Protein AF-A0A453AHD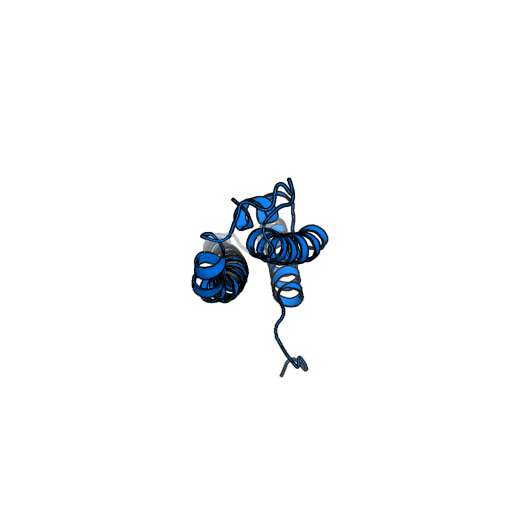9-F1 (afdb_monomer_lite)

InterPro domains:
  IPR012501 Vacuolar protein sorting-associated protein 54, C-terminal [PF07928] (2-74)
  IPR039745 Vacuolar protein sorting-associated protein 54 [PTHR12965] (1-131)

pLDDT: mean 87.02, std 9.51, range [46.69, 98.25]

Radius of gyration: 22.72 Å; chains: 1; bounding box: 46×27×74 Å

Structure (mmCIF, N/CA/C/O backbone):
data_AF-A0A453AHD9-F1
#
_entry.id   AF-A0A453AHD9-F1
#
loop_
_atom_site.group_PDB
_atom_site.id
_atom_site.type_symbol
_atom_site.label_atom_id
_atom_site.label_alt_id
_atom_site.label_comp_id
_atom_site.label_asym_id
_atom_site.label_entity_id
_atom_site.label_seq_id
_atom_site.pdbx_PDB_ins_code
_atom_site.Cartn_x
_atom_site.Cartn_y
_atom_site.Cartn_z
_atom_site.occupancy
_atom_site.B_iso_or_equiv
_atom_site.auth_seq_id
_atom_site.auth_comp_id
_atom_site.auth_asym_id
_atom_site.auth_atom_id
_atom_site.pdbx_PDB_model_num
ATOM 1 N N . VAL A 1 1 ? 13.477 -14.387 13.871 1.00 46.69 1 VAL A N 1
ATOM 2 C CA . VAL A 1 1 ? 13.953 -13.789 12.597 1.00 46.69 1 VAL A CA 1
ATOM 3 C C . VAL A 1 1 ? 13.217 -14.470 11.451 1.00 46.69 1 VAL A C 1
ATOM 5 O O . VAL A 1 1 ? 13.081 -15.683 11.491 1.00 46.69 1 VAL A O 1
ATOM 8 N N . SER A 1 2 ? 12.690 -13.716 10.487 1.00 63.75 2 SER A N 1
ATOM 9 C CA . SER A 1 2 ? 11.569 -14.068 9.588 1.00 63.75 2 SER A CA 1
ATOM 10 C C . SER A 1 2 ? 11.790 -15.206 8.570 1.00 63.75 2 SER A C 1
ATOM 12 O O . SER A 1 2 ? 10.936 -15.403 7.716 1.00 63.75 2 SER A O 1
ATOM 14 N N . GLY A 1 3 ? 12.916 -15.929 8.594 1.00 72.44 3 GLY A N 1
ATOM 15 C CA . GLY A 1 3 ? 13.210 -17.046 7.673 1.00 72.44 3 GLY A CA 1
ATOM 16 C C . GLY A 1 3 ? 13.336 -16.679 6.183 1.00 72.44 3 GLY A C 1
ATOM 17 O O . GLY A 1 3 ? 13.551 -17.554 5.348 1.00 72.44 3 GLY A O 1
ATOM 18 N N . LEU A 1 4 ? 13.212 -15.398 5.825 1.00 68.88 4 LEU A N 1
ATOM 19 C CA . LEU A 1 4 ? 13.229 -14.932 4.440 1.00 68.88 4 LEU A CA 1
ATOM 20 C C . LEU A 1 4 ? 14.660 -14.671 3.959 1.00 68.88 4 LEU A C 1
ATOM 22 O O . LEU A 1 4 ? 15.390 -13.887 4.562 1.00 68.88 4 LEU A O 1
ATOM 26 N N . LYS A 1 5 ? 15.026 -15.260 2.812 1.00 81.88 5 LYS A N 1
ATOM 27 C CA . LYS A 1 5 ? 16.296 -14.985 2.114 1.00 81.88 5 LYS A CA 1
ATOM 28 C C . LYS A 1 5 ? 16.349 -13.561 1.536 1.00 81.88 5 LYS A C 1
ATOM 30 O O . LYS A 1 5 ? 17.427 -12.991 1.415 1.00 81.88 5 LYS A O 1
ATOM 35 N N . SER A 1 6 ? 15.196 -12.993 1.166 1.00 83.50 6 SER A N 1
ATOM 36 C CA . SER A 1 6 ? 15.055 -11.604 0.711 1.00 83.50 6 SER A CA 1
ATOM 37 C C . SER A 1 6 ? 13.618 -11.084 0.866 1.00 83.50 6 SER A C 1
ATOM 39 O O . SER A 1 6 ? 12.649 -11.850 0.878 1.00 83.50 6 SER A O 1
ATOM 41 N N . ILE A 1 7 ? 13.463 -9.759 0.960 1.00 86.88 7 ILE A N 1
ATOM 42 C CA . ILE A 1 7 ? 12.161 -9.079 0.905 1.00 86.88 7 ILE A CA 1
ATOM 43 C C . ILE A 1 7 ? 11.894 -8.695 -0.553 1.00 86.88 7 ILE A C 1
ATOM 45 O O . ILE A 1 7 ? 12.666 -7.960 -1.161 1.00 86.88 7 ILE A O 1
ATOM 49 N N . THR A 1 8 ? 10.813 -9.220 -1.130 1.00 88.81 8 THR A N 1
ATOM 50 C CA . THR A 1 8 ? 10.444 -9.006 -2.536 1.00 88.81 8 THR A CA 1
ATOM 51 C C . THR A 1 8 ? 9.240 -8.071 -2.635 1.00 88.81 8 THR A C 1
ATOM 53 O O . THR A 1 8 ? 8.505 -7.903 -1.661 1.00 88.81 8 THR A O 1
ATOM 56 N N . SER A 1 9 ? 8.965 -7.524 -3.825 1.00 87.56 9 SER A N 1
ATOM 57 C CA . SER A 1 9 ? 7.744 -6.739 -4.079 1.00 87.56 9 SER A CA 1
ATOM 58 C C . SER A 1 9 ? 6.467 -7.519 -3.752 1.00 87.56 9 SER A C 1
ATOM 60 O O . SER A 1 9 ? 5.496 -6.928 -3.298 1.00 87.56 9 SER A O 1
ATOM 62 N N . LYS A 1 10 ? 6.483 -8.853 -3.904 1.00 89.00 10 LYS A N 1
ATOM 63 C CA . LYS A 1 10 ? 5.373 -9.724 -3.494 1.00 89.00 10 LYS A CA 1
ATOM 64 C C . LYS A 1 10 ? 5.171 -9.710 -1.976 1.00 89.00 10 LYS A C 1
ATOM 66 O O . LYS A 1 10 ? 4.037 -9.605 -1.526 1.00 89.00 10 LYS A O 1
ATOM 71 N N . HIS A 1 11 ? 6.250 -9.791 -1.192 1.00 91.62 11 HIS A N 1
ATOM 72 C CA . HIS A 1 11 ? 6.166 -9.716 0.272 1.00 91.62 11 HIS A CA 1
ATOM 73 C C . HIS A 1 11 ? 5.618 -8.359 0.730 1.00 91.62 11 HIS A C 1
ATOM 75 O O . HIS A 1 11 ? 4.731 -8.316 1.574 1.00 91.62 11 HIS A O 1
ATOM 81 N N . LEU A 1 12 ? 6.100 -7.265 0.131 1.00 92.75 12 LEU A N 1
ATOM 82 C CA . LEU A 1 12 ? 5.623 -5.912 0.428 1.00 92.75 12 LEU A CA 1
ATOM 83 C C . LEU A 1 12 ? 4.143 -5.728 0.069 1.00 92.75 12 LEU A C 1
ATOM 85 O O . LEU A 1 12 ? 3.379 -5.208 0.876 1.00 92.75 12 LEU A O 1
ATOM 89 N N . ALA A 1 13 ? 3.720 -6.201 -1.105 1.00 91.12 13 ALA A N 1
ATOM 90 C CA . ALA A 1 13 ? 2.325 -6.112 -1.526 1.00 91.12 13 ALA A CA 1
ATOM 91 C C . ALA A 1 13 ? 1.391 -6.890 -0.582 1.00 91.12 13 ALA A C 1
ATOM 93 O O . ALA A 1 13 ? 0.370 -6.357 -0.159 1.00 91.12 13 ALA A O 1
ATOM 94 N N . LEU A 1 14 ? 1.769 -8.111 -0.182 1.00 94.06 14 LEU A N 1
ATOM 95 C CA . LEU A 1 14 ? 1.004 -8.896 0.795 1.00 94.06 14 LEU A CA 1
ATOM 96 C C . LEU A 1 14 ? 0.933 -8.206 2.163 1.00 94.06 14 LEU A C 1
ATOM 98 O O . LEU A 1 14 ? -0.132 -8.178 2.775 1.00 94.06 14 LEU A O 1
ATOM 102 N N . ALA A 1 15 ? 2.038 -7.618 2.628 1.00 94.81 15 ALA A N 1
ATOM 103 C CA . ALA A 1 15 ? 2.050 -6.855 3.872 1.00 94.81 15 ALA A CA 1
ATOM 104 C C . ALA A 1 15 ? 1.091 -5.653 3.806 1.00 94.81 15 ALA A C 1
ATOM 106 O O . ALA A 1 15 ? 0.290 -5.476 4.720 1.00 94.81 15 ALA A O 1
ATOM 107 N N . SER A 1 16 ? 1.098 -4.891 2.703 1.00 94.75 16 SER A N 1
ATOM 108 C CA . SER A 1 16 ? 0.153 -3.782 2.485 1.00 94.75 16 SER A CA 1
ATOM 109 C C . SER A 1 16 ? -1.312 -4.240 2.529 1.00 94.75 16 SER A C 1
ATOM 111 O O . SER A 1 16 ? -2.148 -3.578 3.150 1.00 94.75 16 SER A O 1
ATOM 113 N N . GLN A 1 17 ? -1.630 -5.402 1.947 1.00 94.81 17 GLN A N 1
ATOM 114 C CA . GLN A 1 17 ? -2.986 -5.959 2.000 1.00 94.81 17 GLN A CA 1
ATOM 115 C C . GLN A 1 17 ? -3.405 -6.337 3.423 1.00 94.81 17 GLN A C 1
ATOM 117 O O . GLN A 1 17 ? -4.515 -6.014 3.836 1.00 94.81 17 GLN A O 1
ATOM 122 N N . ILE A 1 18 ? -2.518 -6.957 4.206 1.00 96.25 18 ILE A N 1
ATOM 123 C CA . ILE A 1 18 ? -2.809 -7.294 5.609 1.00 96.25 18 ILE A CA 1
ATOM 124 C C . ILE A 1 18 ? -3.015 -6.022 6.441 1.00 96.25 18 ILE A C 1
ATOM 126 O O . ILE A 1 18 ? -3.965 -5.943 7.215 1.00 96.25 18 ILE A O 1
ATOM 130 N N . ILE A 1 19 ? -2.167 -5.008 6.260 1.00 96.38 19 ILE A N 1
ATOM 131 C CA . ILE A 1 19 ? -2.287 -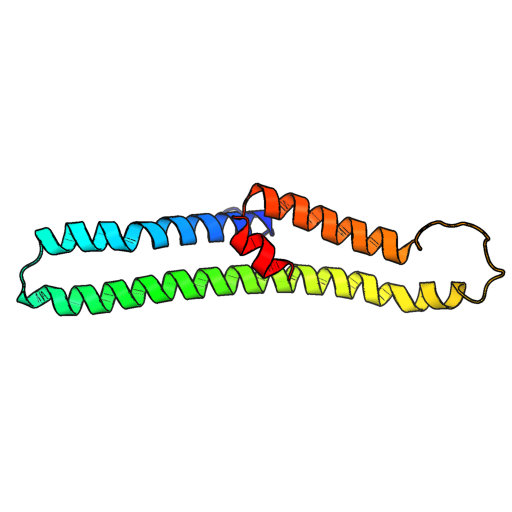3.711 6.943 1.00 96.38 19 ILE A CA 1
ATOM 132 C C . ILE A 1 19 ? -3.618 -3.046 6.582 1.00 96.38 19 ILE A C 1
ATOM 134 O O . ILE A 1 19 ? -4.339 -2.600 7.471 1.00 96.38 19 ILE A O 1
ATOM 138 N N . SER A 1 20 ? -3.987 -3.043 5.300 1.00 95.00 20 SER A N 1
ATOM 139 C CA . SER A 1 20 ? -5.270 -2.513 4.823 1.00 95.00 20 SER A CA 1
ATOM 140 C C . SER A 1 20 ? -6.461 -3.274 5.404 1.00 95.00 20 SER A C 1
ATOM 142 O O . SER A 1 20 ? -7.435 -2.656 5.833 1.00 95.00 20 SER A O 1
ATOM 144 N N . PHE A 1 21 ? -6.368 -4.603 5.472 1.00 96.00 21 PHE A N 1
ATOM 145 C CA . PHE A 1 21 ? -7.392 -5.446 6.075 1.00 96.00 21 PHE A CA 1
ATOM 146 C C . PHE A 1 21 ? -7.580 -5.110 7.556 1.00 96.00 21 PHE A C 1
ATOM 148 O O . PHE A 1 21 ? -8.694 -4.807 7.974 1.00 96.00 21 PHE A O 1
ATOM 155 N N . VAL A 1 22 ? -6.504 -5.069 8.344 1.00 97.19 22 VAL A N 1
ATOM 156 C CA . VAL A 1 22 ? -6.606 -4.735 9.772 1.00 97.19 22 VAL A CA 1
ATOM 157 C C . VAL A 1 22 ? -7.110 -3.306 9.975 1.00 97.19 22 VAL A C 1
ATOM 159 O O . VAL A 1 22 ? -8.004 -3.097 10.791 1.00 97.19 22 VAL A O 1
ATOM 162 N N . HIS A 1 23 ? -6.626 -2.341 9.187 1.00 97.12 23 HIS A N 1
ATOM 163 C CA . HIS A 1 23 ? -7.127 -0.966 9.195 1.00 97.12 23 HIS A CA 1
ATOM 164 C C . HIS A 1 23 ? -8.643 -0.906 8.946 1.00 97.12 23 HIS A C 1
ATOM 166 O O . HIS A 1 23 ? -9.356 -0.182 9.639 1.00 97.12 23 HIS A O 1
ATOM 172 N N . SER A 1 24 ? -9.160 -1.713 8.011 1.00 96.56 24 SER A N 1
ATOM 173 C CA . SER A 1 24 ? -10.598 -1.776 7.712 1.00 96.56 24 SER A CA 1
ATOM 174 C C . SER A 1 24 ? -11.451 -2.346 8.852 1.00 96.56 24 SER A C 1
ATOM 176 O O . SER A 1 24 ? -12.635 -2.031 8.927 1.00 96.56 24 SER A O 1
ATOM 178 N N . LEU A 1 25 ? -10.860 -3.124 9.768 1.00 97.69 25 LEU A N 1
ATOM 179 C CA . LEU A 1 25 ? -11.549 -3.684 10.936 1.00 97.69 25 LEU A CA 1
ATOM 180 C C . LEU A 1 25 ? -11.618 -2.715 12.123 1.00 97.69 25 LEU A C 1
ATOM 182 O O . LEU A 1 25 ? -12.441 -2.907 13.021 1.00 97.69 25 LEU A O 1
ATOM 186 N N . ILE A 1 26 ? -10.777 -1.676 12.159 1.00 96.94 26 ILE A N 1
ATOM 187 C CA . ILE A 1 26 ? -10.714 -0.734 13.289 1.00 96.94 26 ILE A CA 1
ATOM 188 C C . ILE A 1 26 ? -12.084 -0.105 13.620 1.00 96.94 26 ILE A C 1
ATOM 190 O O . ILE A 1 26 ? -12.422 -0.053 14.8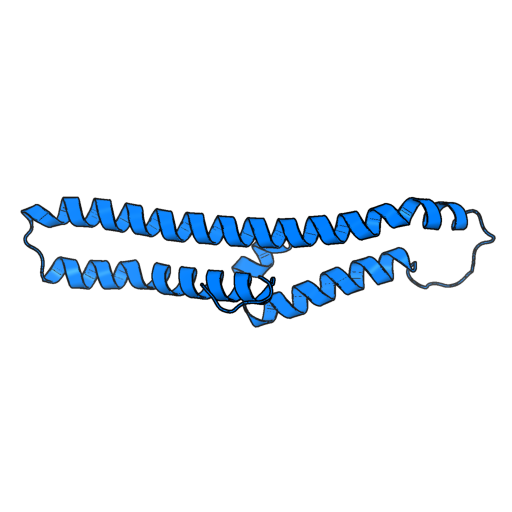06 1.00 96.94 26 ILE A O 1
ATOM 194 N N . PRO A 1 27 ? -12.923 0.327 12.653 1.00 96.38 27 PRO A N 1
ATOM 195 C CA . PRO A 1 27 ? -14.247 0.877 12.952 1.00 96.38 27 PRO A CA 1
ATOM 196 C C . PRO A 1 27 ? -15.171 -0.106 13.684 1.00 96.38 27 PRO A C 1
ATOM 198 O O . PRO A 1 27 ? -15.901 0.299 14.593 1.00 96.38 27 PRO A O 1
ATOM 201 N N . ASP A 1 28 ? -15.117 -1.392 13.334 1.00 97.06 28 ASP A N 1
ATOM 202 C CA . ASP A 1 28 ? -15.906 -2.437 13.988 1.00 97.06 28 ASP A CA 1
ATOM 203 C C . ASP A 1 28 ? -15.366 -2.780 15.373 1.00 97.06 28 ASP A C 1
ATOM 205 O O . ASP A 1 28 ? -16.138 -2.885 16.330 1.00 97.06 28 ASP A O 1
ATOM 209 N N . ILE A 1 29 ? -14.040 -2.872 15.511 1.00 96.06 29 ILE A N 1
ATOM 210 C CA . ILE A 1 29 ? -13.376 -3.036 16.809 1.00 96.06 29 ILE A CA 1
ATOM 211 C C . ILE A 1 29 ? -13.778 -1.884 17.737 1.00 96.06 29 ILE A C 1
ATOM 213 O O . ILE A 1 29 ? -14.216 -2.120 18.864 1.00 96.06 29 ILE A O 1
ATOM 217 N N . ARG A 1 30 ? -13.727 -0.639 17.243 1.00 95.38 30 ARG A N 1
ATOM 218 C CA . ARG A 1 30 ? -14.177 0.555 17.968 1.00 95.38 30 ARG A CA 1
ATOM 219 C C . ARG A 1 30 ? -15.617 0.400 18.439 1.00 95.38 30 ARG A C 1
ATOM 221 O O . ARG A 1 30 ? -15.890 0.590 19.622 1.00 95.38 30 ARG A O 1
ATOM 228 N N . ARG A 1 31 ? -16.531 0.027 17.537 1.00 95.38 31 ARG A N 1
ATOM 229 C CA . ARG A 1 31 ? -17.956 -0.152 17.848 1.00 95.38 31 ARG A CA 1
ATOM 230 C C . ARG A 1 31 ? -18.167 -1.163 18.974 1.00 95.38 31 ARG A C 1
ATOM 232 O O . ARG A 1 31 ? -18.914 -0.882 19.905 1.00 95.38 31 ARG A O 1
ATOM 239 N N . VAL A 1 32 ? -17.500 -2.315 18.918 1.00 96.12 32 VAL A N 1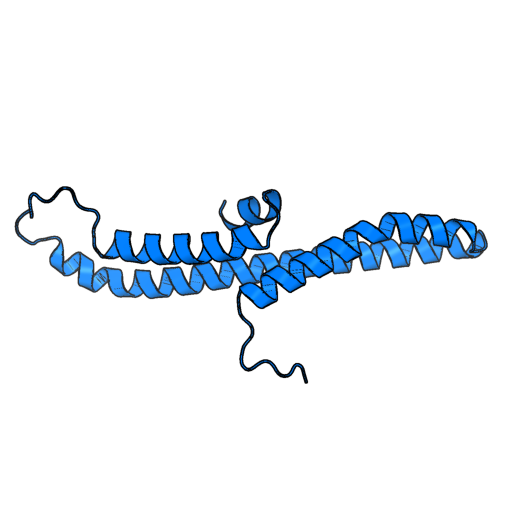
ATOM 240 C CA . VAL A 1 32 ? -17.634 -3.368 19.937 1.00 96.12 32 VAL A CA 1
ATOM 241 C C . VAL A 1 32 ? -17.051 -2.928 21.281 1.00 96.12 32 VAL A C 1
ATOM 243 O O . VAL A 1 32 ? -17.698 -3.111 22.314 1.00 96.12 32 VAL A O 1
ATOM 246 N N . LEU A 1 33 ? -15.870 -2.307 21.288 1.00 94.94 33 LEU A N 1
ATOM 247 C CA . LEU A 1 33 ? -15.241 -1.817 22.518 1.00 94.94 33 LEU A CA 1
ATOM 248 C C . LEU A 1 33 ? -16.090 -0.734 23.198 1.00 94.94 33 LEU A C 1
ATOM 250 O O . LEU A 1 33 ? -16.252 -0.746 24.418 1.00 94.94 33 LEU A O 1
ATOM 254 N N . PHE A 1 34 ? -16.716 0.148 22.417 1.00 95.31 34 PHE A N 1
ATOM 255 C CA . PHE A 1 34 ? -17.602 1.200 22.921 1.00 95.31 34 PHE A CA 1
ATOM 256 C C . PHE A 1 34 ? -18.836 0.681 23.665 1.00 95.31 34 PHE A C 1
ATOM 258 O O . PHE A 1 34 ? -19.353 1.380 24.536 1.00 95.31 34 PHE A O 1
ATOM 265 N N . LEU A 1 35 ? -19.295 -0.534 23.350 1.00 95.44 35 LEU A N 1
ATOM 266 C CA . LEU A 1 35 ? -20.408 -1.183 24.050 1.00 95.44 35 LEU A CA 1
ATOM 267 C C . LEU A 1 35 ? -20.004 -1.761 25.412 1.00 95.44 35 LEU A C 1
ATOM 269 O O . LEU A 1 35 ? -20.875 -2.089 26.215 1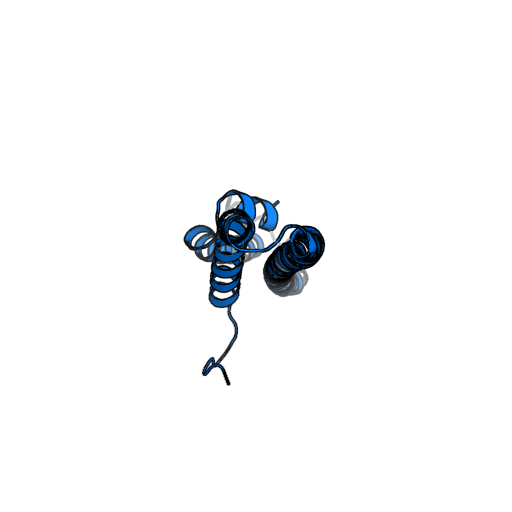.00 95.44 35 LEU A O 1
ATOM 273 N N . LYS A 1 36 ? -18.704 -1.952 25.662 1.00 93.62 36 LYS A N 1
ATOM 274 C CA . LYS A 1 36 ? -18.192 -2.673 26.838 1.00 93.62 36 LYS A CA 1
ATOM 275 C C . LYS A 1 36 ? -17.395 -1.798 27.802 1.00 93.62 36 LYS A C 1
ATOM 277 O O . LYS A 1 36 ? -17.202 -2.198 28.946 1.00 93.62 36 LYS A O 1
ATOM 282 N N . ILE A 1 37 ? -16.932 -0.628 27.365 1.00 94.75 37 ILE A N 1
ATOM 283 C CA . ILE A 1 37 ? -16.082 0.258 28.168 1.00 94.75 37 ILE A CA 1
ATOM 284 C C . ILE A 1 37 ? -16.905 1.387 28.828 1.00 94.75 37 ILE A C 1
ATOM 286 O O . ILE A 1 37 ? -17.777 1.961 28.172 1.00 94.75 37 ILE A O 1
ATOM 290 N N . PRO A 1 38 ? -16.620 1.748 30.102 1.00 95.50 38 PRO A N 1
ATOM 291 C CA . PRO A 1 38 ? -17.265 2.876 30.780 1.00 95.50 38 PRO A CA 1
ATOM 292 C C . PRO A 1 38 ? -17.066 4.212 30.053 1.00 95.50 38 PRO A C 1
ATOM 294 O O . PRO A 1 38 ? -15.986 4.463 29.517 1.00 95.50 38 PRO A O 1
ATOM 297 N N . GLU A 1 39 ? -18.057 5.109 30.126 1.00 94.62 39 GLU A N 1
ATOM 298 C CA . GLU A 1 39 ? -18.019 6.439 29.485 1.00 94.62 39 GLU A CA 1
ATOM 299 C C . GLU A 1 39 ? -16.731 7.220 29.771 1.00 94.62 39 GLU A C 1
ATOM 301 O O . GLU A 1 39 ? -16.088 7.722 28.851 1.00 94.62 39 GLU A O 1
ATOM 306 N N . ALA A 1 40 ? -16.274 7.219 31.027 1.00 95.75 40 ALA A N 1
ATOM 307 C CA . ALA A 1 40 ? -15.061 7.922 31.450 1.00 95.75 40 ALA A CA 1
ATOM 308 C C . ALA A 1 40 ? -13.782 7.498 30.696 1.00 95.75 40 ALA A C 1
ATOM 310 O O . ALA A 1 40 ? -12.804 8.241 30.680 1.00 95.75 40 ALA A O 1
ATOM 311 N N . ARG A 1 41 ? -13.762 6.310 30.075 1.00 94.88 41 ARG A N 1
ATOM 312 C CA . ARG A 1 41 ? -12.610 5.786 29.322 1.00 94.88 41 ARG A CA 1
ATOM 313 C C . ARG A 1 41 ? -12.783 5.874 27.805 1.00 94.88 41 ARG A C 1
ATOM 315 O O . ARG A 1 41 ? -11.821 5.611 27.085 1.00 94.88 41 ARG A O 1
ATOM 322 N N . LYS A 1 42 ? -13.966 6.244 27.301 1.00 95.00 42 LYS A N 1
ATOM 323 C CA . LYS A 1 42 ? -14.227 6.279 25.854 1.00 95.00 42 LYS A CA 1
ATOM 324 C C . LYS A 1 42 ? -13.364 7.306 25.137 1.00 95.00 42 LYS A C 1
ATOM 326 O O . LYS A 1 42 ? -12.835 6.991 24.080 1.00 95.00 42 LYS A O 1
ATOM 331 N N . HIS A 1 43 ? -13.157 8.481 25.729 1.00 95.62 43 HIS A N 1
ATOM 332 C CA . HIS A 1 43 ? -12.323 9.519 25.118 1.00 95.62 43 HIS A CA 1
ATOM 333 C C . HIS A 1 43 ? -10.865 9.066 24.932 1.00 95.62 43 HIS A C 1
ATOM 335 O O . HIS A 1 43 ? -10.310 9.200 23.845 1.00 95.62 43 HIS A O 1
ATOM 341 N N . LEU A 1 44 ? -10.277 8.442 25.959 1.00 95.69 44 LEU A N 1
ATOM 342 C CA . LEU A 1 44 ? -8.935 7.863 25.863 1.00 95.69 44 LEU A CA 1
ATOM 343 C C . LEU A 1 44 ? -8.878 6.756 24.799 1.00 95.69 44 LEU A C 1
ATOM 345 O O . LEU A 1 44 ? -7.965 6.742 23.980 1.00 95.69 44 LEU A O 1
ATOM 349 N N . LEU A 1 45 ? -9.874 5.862 24.769 1.00 94.88 45 LEU A N 1
ATOM 350 C CA . LEU A 1 45 ? -9.954 4.822 23.742 1.00 94.88 45 LEU A CA 1
ATOM 351 C C . LEU A 1 45 ? -10.029 5.417 22.326 1.00 94.88 45 LEU A C 1
ATOM 353 O O . LEU A 1 45 ? -9.389 4.881 21.427 1.00 94.88 45 LEU A O 1
ATOM 357 N N . MET A 1 46 ? -10.793 6.496 22.113 1.00 95.75 46 MET A N 1
ATOM 358 C CA . MET A 1 46 ? -10.853 7.175 20.809 1.00 95.75 46 MET A CA 1
ATOM 359 C C . MET A 1 46 ? -9.483 7.662 20.383 1.00 95.75 46 MET A C 1
ATOM 361 O O . MET A 1 46 ? -9.049 7.328 19.289 1.00 95.75 46 MET A O 1
ATOM 365 N N . SER A 1 47 ? -8.795 8.381 21.271 1.00 96.88 47 SER A N 1
ATOM 366 C CA . SER A 1 47 ? -7.456 8.898 21.000 1.00 96.88 47 SER A CA 1
ATOM 367 C C . SER A 1 47 ? -6.487 7.784 20.589 1.00 96.88 47 SER A C 1
ATOM 369 O O . SER A 1 47 ? -5.756 7.929 19.612 1.00 96.88 47 SER A O 1
ATOM 371 N N . GLU A 1 48 ? -6.495 6.649 21.296 1.00 97.00 48 GLU A N 1
ATOM 372 C CA . GLU A 1 48 ? -5.625 5.518 20.953 1.00 97.00 48 GLU A CA 1
ATOM 373 C C . GLU A 1 48 ? -6.031 4.840 19.639 1.00 97.00 48 GLU A C 1
ATOM 375 O O . GLU A 1 48 ? -5.170 4.490 18.836 1.00 97.00 48 GLU A O 1
ATOM 380 N N . LEU A 1 49 ? -7.330 4.675 19.375 1.00 96.88 49 LEU A N 1
ATOM 381 C CA . LEU A 1 49 ? -7.799 4.082 18.121 1.00 96.88 49 LEU A CA 1
ATOM 382 C C . LEU A 1 49 ? -7.519 4.981 16.916 1.00 96.88 49 LEU A C 1
ATOM 384 O O . LEU A 1 49 ? -7.159 4.465 15.860 1.00 96.88 49 LEU A O 1
ATOM 388 N N . ASP A 1 50 ? -7.642 6.299 17.059 1.00 97.50 50 ASP A N 1
ATOM 389 C CA . ASP A 1 50 ? -7.319 7.258 16.002 1.00 97.50 50 ASP A CA 1
ATOM 390 C C . ASP A 1 50 ? -5.816 7.246 15.706 1.00 97.50 50 ASP A C 1
ATOM 392 O O . ASP A 1 50 ? -5.411 7.187 14.544 1.00 97.50 50 ASP A O 1
ATOM 396 N N . ARG A 1 51 ? -4.981 7.192 16.751 1.00 98.25 51 ARG A N 1
ATOM 397 C CA . ARG A 1 51 ? -3.532 7.023 16.608 1.00 98.25 51 ARG A CA 1
ATOM 398 C C . ARG A 1 51 ? -3.182 5.719 15.890 1.00 98.25 51 ARG A C 1
ATOM 400 O O . ARG A 1 51 ? -2.449 5.753 14.909 1.00 98.25 51 ARG A O 1
ATOM 407 N N . VAL A 1 52 ? -3.748 4.589 16.317 1.00 97.75 52 VAL A N 1
ATOM 408 C CA . VAL A 1 52 ? -3.526 3.291 15.658 1.00 97.75 52 VAL A CA 1
ATOM 409 C C . VAL A 1 52 ? -3.989 3.339 14.200 1.00 97.75 52 VAL A C 1
ATOM 411 O O . VAL A 1 52 ? -3.271 2.886 13.314 1.00 97.75 52 VAL A O 1
ATOM 414 N N . THR A 1 53 ? -5.151 3.931 13.921 1.00 97.75 53 THR A N 1
ATOM 415 C CA . THR A 1 53 ? -5.658 4.116 12.549 1.00 97.75 53 THR A CA 1
ATOM 416 C C . THR A 1 53 ? -4.649 4.877 11.690 1.00 97.75 53 THR A C 1
ATOM 418 O O . THR A 1 53 ? -4.330 4.448 10.579 1.00 97.75 53 THR A O 1
ATOM 421 N N . GLN A 1 54 ? -4.102 5.972 12.222 1.00 98.06 54 GLN A N 1
ATOM 422 C CA . GLN A 1 54 ? -3.084 6.760 11.542 1.00 98.06 54 GLN A CA 1
ATOM 423 C C . GLN A 1 54 ? -1.795 5.959 11.315 1.00 98.06 54 GLN A C 1
ATOM 425 O O . GLN A 1 54 ? -1.260 6.003 10.209 1.00 98.06 54 GLN A O 1
ATOM 430 N N . ASP A 1 55 ? -1.336 5.184 12.299 1.00 98.19 55 ASP A N 1
ATOM 431 C CA . ASP A 1 55 ? -0.135 4.348 12.177 1.00 98.19 55 ASP A CA 1
ATOM 432 C C . ASP A 1 55 ? -0.287 3.300 11.058 1.00 98.19 55 ASP A C 1
ATOM 434 O O . ASP A 1 55 ? 0.604 3.153 10.219 1.00 98.19 55 ASP A O 1
ATOM 438 N N . TYR A 1 56 ? -1.439 2.619 10.972 1.00 98.06 56 TYR A N 1
ATOM 439 C CA . TYR A 1 56 ? -1.723 1.675 9.880 1.00 98.06 56 TYR A CA 1
ATOM 440 C C . TYR A 1 56 ? -1.721 2.365 8.510 1.00 98.06 56 TYR A C 1
ATOM 442 O O . TYR A 1 56 ? -1.168 1.828 7.547 1.00 98.06 56 TYR A O 1
ATOM 450 N N . LYS A 1 57 ? -2.324 3.557 8.415 1.00 95.62 57 LYS A N 1
ATOM 451 C CA . LYS A 1 57 ? -2.351 4.335 7.172 1.00 95.62 57 LYS A CA 1
ATOM 452 C C . LYS A 1 57 ? -0.940 4.739 6.741 1.00 95.62 57 LYS A C 1
ATOM 454 O O . LYS A 1 57 ? -0.560 4.463 5.606 1.00 95.62 57 LYS A O 1
ATOM 459 N N . VAL A 1 58 ? -0.163 5.336 7.645 1.00 97.44 58 VAL A N 1
ATOM 460 C CA . VAL A 1 58 ? 1.222 5.758 7.378 1.00 97.44 58 VAL A CA 1
ATOM 461 C C . VAL A 1 58 ? 2.060 4.567 6.936 1.00 97.44 58 VAL A C 1
ATOM 463 O O . VAL A 1 58 ? 2.731 4.641 5.911 1.00 97.44 58 VAL A O 1
ATOM 466 N N . HIS A 1 59 ? 1.963 3.440 7.640 1.00 97.31 59 HIS A N 1
ATOM 467 C CA . HIS A 1 59 ? 2.773 2.277 7.310 1.00 97.31 59 HIS A CA 1
ATOM 468 C C . HIS A 1 59 ? 2.433 1.688 5.931 1.00 97.31 59 HIS A C 1
ATOM 470 O O . HIS A 1 59 ? 3.323 1.295 5.172 1.00 97.31 59 HIS A O 1
ATOM 476 N N . ARG A 1 60 ? 1.148 1.673 5.556 1.00 94.69 60 ARG A N 1
ATOM 477 C CA . ARG A 1 60 ? 0.729 1.284 4.203 1.00 94.69 60 ARG A CA 1
ATOM 478 C C . ARG A 1 60 ? 1.320 2.217 3.144 1.00 94.69 60 ARG A C 1
ATOM 480 O O . ARG A 1 60 ? 1.846 1.743 2.136 1.00 94.69 60 ARG A O 1
ATOM 487 N N . ASP A 1 61 ? 1.255 3.523 3.380 1.00 93.00 61 ASP A N 1
ATOM 488 C CA . ASP A 1 61 ? 1.735 4.537 2.441 1.00 93.00 61 ASP A CA 1
ATOM 489 C C . ASP A 1 61 ? 3.270 4.471 2.277 1.00 93.00 61 ASP A C 1
ATOM 491 O O . ASP A 1 61 ? 3.791 4.598 1.164 1.00 93.00 61 ASP A O 1
ATOM 495 N N . GLU A 1 62 ? 4.010 4.163 3.346 1.00 95.94 62 GLU A N 1
ATOM 496 C CA . GLU A 1 62 ? 5.451 3.879 3.296 1.00 95.94 62 GLU A CA 1
ATOM 497 C C . GLU A 1 62 ? 5.771 2.637 2.452 1.00 95.94 62 GLU A C 1
ATOM 499 O O . GLU A 1 62 ? 6.704 2.654 1.643 1.00 95.94 62 GLU A O 1
ATOM 504 N N . ILE A 1 63 ? 4.985 1.562 2.582 1.00 93.81 63 ILE A N 1
ATOM 505 C CA . ILE A 1 63 ? 5.147 0.354 1.760 1.00 93.81 63 ILE A CA 1
ATOM 506 C C . ILE A 1 63 ? 4.879 0.661 0.283 1.00 93.81 63 ILE A C 1
ATOM 508 O O . ILE A 1 63 ? 5.655 0.233 -0.577 1.00 93.81 63 ILE A O 1
ATOM 512 N N . HIS A 1 64 ? 3.822 1.415 -0.031 1.00 90.25 64 HIS A N 1
ATOM 513 C CA . HIS A 1 64 ? 3.537 1.849 -1.402 1.00 90.25 64 HIS A CA 1
ATOM 514 C C . HIS A 1 64 ? 4.672 2.713 -1.962 1.00 90.25 64 HIS A C 1
ATOM 516 O O . HIS A 1 64 ? 5.164 2.451 -3.061 1.00 90.25 64 HIS A O 1
ATOM 522 N N . THR A 1 65 ? 5.177 3.662 -1.172 1.00 91.12 65 THR A N 1
ATOM 523 C CA . THR A 1 65 ? 6.346 4.479 -1.529 1.00 91.12 65 THR A CA 1
ATOM 524 C C . THR A 1 65 ? 7.569 3.605 -1.806 1.00 91.12 65 THR A C 1
ATOM 526 O O . THR A 1 65 ? 8.280 3.809 -2.794 1.00 91.12 65 THR A O 1
ATOM 529 N N . LYS A 1 66 ? 7.801 2.570 -0.989 1.00 91.19 66 LYS A N 1
ATOM 530 C CA . LYS A 1 66 ? 8.915 1.642 -1.196 1.00 91.19 66 LYS A CA 1
ATOM 531 C C . LYS A 1 66 ? 8.755 0.817 -2.472 1.00 91.19 66 LYS A C 1
ATOM 533 O O . LYS A 1 66 ? 9.748 0.588 -3.164 1.00 91.19 66 LYS A O 1
ATOM 538 N N . LEU A 1 67 ? 7.535 0.390 -2.805 1.00 86.94 67 LEU A N 1
ATOM 539 C CA . LEU A 1 67 ? 7.244 -0.285 -4.072 1.00 86.94 67 LEU A CA 1
ATOM 540 C C . LEU A 1 67 ? 7.582 0.619 -5.263 1.00 86.94 67 LEU A C 1
ATOM 542 O O . LEU A 1 67 ? 8.323 0.172 -6.138 1.00 86.94 67 LEU A O 1
ATOM 546 N N . VAL A 1 68 ? 7.142 1.883 -5.249 1.00 85.75 68 VAL A N 1
ATOM 547 C CA . VAL A 1 68 ? 7.472 2.889 -6.280 1.00 85.75 68 VAL A CA 1
ATOM 548 C C . VAL A 1 68 ? 8.984 3.094 -6.389 1.00 85.75 68 VAL A C 1
ATOM 550 O O . VAL A 1 68 ? 9.540 3.082 -7.489 1.00 85.75 68 VAL A O 1
ATOM 553 N N . GLN A 1 69 ? 9.686 3.205 -5.258 1.00 87.88 69 GLN A N 1
ATOM 554 C CA . GLN A 1 69 ? 11.142 3.341 -5.245 1.00 87.88 69 GLN A CA 1
ATOM 555 C C . GLN A 1 69 ? 11.838 2.142 -5.911 1.00 87.88 69 GLN A C 1
ATOM 557 O O . GLN A 1 69 ? 12.748 2.341 -6.716 1.00 87.88 69 GLN A O 1
ATOM 562 N N . ILE A 1 70 ? 11.389 0.909 -5.643 1.00 84.25 70 ILE A N 1
ATOM 563 C CA . ILE A 1 70 ? 11.921 -0.296 -6.302 1.00 84.25 70 ILE A CA 1
ATOM 564 C C . ILE A 1 70 ? 11.717 -0.218 -7.824 1.00 84.25 70 ILE A C 1
ATOM 566 O O . ILE A 1 70 ? 12.604 -0.620 -8.581 1.00 84.25 70 ILE A O 1
ATOM 570 N N . MET A 1 71 ? 10.585 0.319 -8.299 1.00 77.56 71 MET A N 1
ATOM 571 C CA . MET A 1 71 ? 10.376 0.542 -9.739 1.00 77.56 71 MET A CA 1
ATOM 572 C C . MET A 1 71 ? 11.364 1.556 -10.296 1.00 77.56 71 MET A C 1
ATOM 574 O O . MET A 1 71 ? 11.956 1.335 -11.351 1.00 77.56 71 MET A O 1
ATOM 578 N N . ARG A 1 72 ? 11.554 2.662 -9.573 1.00 83.38 72 ARG A N 1
ATOM 579 C CA . ARG A 1 72 ? 12.449 3.743 -9.976 1.00 83.38 72 ARG A CA 1
ATOM 580 C C . ARG A 1 72 ? 13.884 3.252 -10.108 1.00 83.38 72 ARG A C 1
ATOM 582 O O . ARG A 1 72 ? 14.544 3.565 -11.091 1.00 83.38 72 ARG A O 1
ATOM 589 N N . GLU A 1 73 ? 14.355 2.450 -9.158 1.00 86.50 73 GLU A N 1
ATOM 590 C CA . GLU A 1 73 ? 15.695 1.853 -9.190 1.00 86.50 73 GLU A CA 1
ATOM 591 C C . GLU A 1 73 ? 15.885 0.940 -10.412 1.00 86.50 73 GLU A C 1
ATOM 593 O O . GLU A 1 73 ? 16.909 1.024 -11.093 1.00 86.50 73 GLU A O 1
ATOM 598 N N . ARG A 1 74 ? 14.877 0.124 -10.745 1.00 79.94 74 ARG A N 1
ATOM 599 C CA . ARG A 1 74 ? 14.880 -0.729 -11.946 1.00 79.94 74 ARG A CA 1
ATOM 600 C C . ARG A 1 74 ? 14.884 0.079 -13.246 1.00 79.94 74 ARG A C 1
ATOM 602 O O . ARG A 1 74 ? 15.686 -0.186 -14.141 1.00 79.94 74 ARG A O 1
ATOM 609 N N . LEU A 1 75 ? 14.060 1.123 -13.321 1.00 79.25 75 LEU A N 1
ATOM 610 C CA . LEU A 1 75 ? 14.037 2.037 -14.461 1.00 79.25 75 LEU A CA 1
ATOM 611 C C . LEU A 1 75 ? 15.392 2.734 -14.646 1.00 79.25 75 LEU A C 1
ATOM 613 O O . LEU A 1 75 ? 15.931 2.751 -15.751 1.00 79.25 75 LEU A O 1
ATOM 617 N N . LEU A 1 76 ? 15.979 3.255 -13.566 1.00 84.56 76 LEU A N 1
ATOM 618 C CA . LEU A 1 76 ? 17.296 3.894 -13.592 1.00 84.56 76 LEU A CA 1
ATOM 619 C C . LEU A 1 76 ? 18.394 2.930 -14.058 1.00 84.56 76 LEU A C 1
ATOM 621 O O . LEU A 1 76 ? 19.280 3.333 -14.812 1.00 84.56 76 LEU A O 1
ATOM 625 N N . ALA A 1 77 ? 18.331 1.655 -13.665 1.00 85.38 77 ALA A N 1
ATOM 626 C CA . ALA A 1 77 ? 19.269 0.640 -14.139 1.00 85.38 77 ALA A CA 1
ATOM 627 C C . ALA A 1 77 ? 19.188 0.423 -15.661 1.00 85.38 77 ALA A C 1
ATOM 629 O O . ALA A 1 77 ? 20.218 0.193 -16.297 1.00 85.38 77 ALA A O 1
ATOM 630 N N . ASN A 1 78 ? 18.000 0.538 -16.264 1.00 77.25 78 ASN A N 1
ATOM 631 C CA . ASN A 1 78 ? 17.853 0.496 -17.720 1.00 77.25 78 ASN A CA 1
ATOM 632 C C . ASN A 1 78 ? 18.267 1.803 -18.394 1.00 77.25 78 ASN A C 1
ATOM 634 O O . ASN A 1 78 ? 18.946 1.755 -19.416 1.00 77.25 78 ASN A O 1
ATOM 638 N N . LEU A 1 79 ? 17.951 2.960 -17.806 1.00 82.25 79 LEU A N 1
ATOM 639 C CA . LEU A 1 79 ? 18.375 4.266 -18.326 1.00 82.25 79 LEU A CA 1
ATOM 640 C C . LEU A 1 79 ? 19.899 4.400 -18.414 1.00 82.25 79 LEU A C 1
ATOM 642 O O . LEU A 1 79 ? 20.403 5.015 -19.345 1.00 82.25 79 LEU A O 1
ATOM 646 N N . ARG A 1 80 ? 20.656 3.766 -17.512 1.00 87.12 80 ARG A N 1
ATOM 647 C CA . ARG A 1 80 ? 22.128 3.727 -17.595 1.00 87.12 80 ARG A CA 1
ATOM 648 C C . ARG A 1 80 ? 22.665 3.038 -18.853 1.00 87.12 80 ARG A C 1
ATOM 650 O O . ARG A 1 80 ? 23.806 3.285 -19.218 1.00 87.12 80 ARG A O 1
ATOM 657 N N . LYS A 1 81 ? 21.865 2.195 -19.513 1.00 81.81 81 LYS A N 1
ATOM 658 C CA . LYS A 1 81 ? 22.223 1.536 -20.781 1.00 81.81 81 LYS A CA 1
ATOM 659 C C . LYS A 1 81 ? 21.906 2.408 -21.998 1.00 81.81 81 LYS A C 1
ATOM 661 O O . LYS A 1 81 ? 22.363 2.106 -23.093 1.00 81.81 81 LYS A O 1
ATOM 666 N N . LEU A 1 82 ? 21.126 3.477 -21.816 1.00 80.12 82 LEU A N 1
ATOM 667 C CA . LEU A 1 82 ? 20.662 4.341 -22.898 1.00 80.12 82 LEU A CA 1
ATOM 668 C C . LEU A 1 82 ? 21.806 4.995 -23.695 1.00 80.12 82 LEU A C 1
ATOM 670 O O . LEU A 1 82 ? 21.699 4.975 -24.914 1.00 80.12 82 LEU A O 1
ATOM 674 N N . PRO A 1 83 ? 22.905 5.503 -23.098 1.00 83.38 83 PRO A N 1
ATOM 675 C CA . PRO A 1 83 ? 23.975 6.152 -23.865 1.00 83.38 83 PRO A CA 1
ATOM 676 C C . PRO A 1 83 ? 24.584 5.255 -24.952 1.00 83.38 83 PRO A C 1
ATOM 678 O O . PRO A 1 83 ? 24.696 5.681 -26.095 1.00 83.38 83 PRO A O 1
ATOM 681 N N . GLN A 1 84 ? 24.860 3.986 -24.629 1.00 80.38 84 GLN A N 1
ATOM 682 C CA . GLN A 1 84 ? 25.354 2.997 -25.601 1.00 80.38 84 GLN A CA 1
ATOM 683 C C . GLN A 1 84 ? 24.350 2.740 -26.732 1.00 80.38 84 GLN A C 1
ATOM 685 O O . GLN A 1 84 ? 24.727 2.463 -27.864 1.00 80.38 84 GLN A O 1
ATOM 690 N N . ILE A 1 85 ? 23.054 2.827 -26.431 1.00 76.94 85 ILE A N 1
ATOM 691 C CA . ILE A 1 85 ? 21.988 2.662 -27.421 1.00 76.94 85 ILE A CA 1
ATOM 692 C C . ILE A 1 85 ? 21.909 3.901 -28.322 1.00 76.94 85 ILE A C 1
ATOM 694 O O . ILE A 1 85 ? 21.756 3.752 -29.530 1.00 76.94 85 ILE A O 1
ATOM 698 N N . VAL A 1 86 ? 22.066 5.108 -27.769 1.00 77.19 86 VAL A N 1
ATOM 699 C CA . VAL A 1 86 ? 22.066 6.363 -28.542 1.00 77.19 86 VAL A CA 1
ATOM 700 C C . VAL A 1 86 ? 23.214 6.409 -29.551 1.00 77.19 86 VAL A C 1
ATOM 702 O O . VAL A 1 86 ? 23.019 6.892 -30.662 1.00 77.19 86 VAL A O 1
ATOM 705 N N . GLU A 1 87 ? 24.383 5.855 -29.225 1.00 79.00 87 GLU A N 1
ATOM 706 C CA . GLU A 1 87 ? 25.506 5.762 -30.173 1.00 79.00 87 GLU A CA 1
ATOM 707 C C . GLU A 1 87 ? 25.139 4.995 -31.457 1.00 79.00 87 GLU A C 1
ATOM 709 O O . GLU A 1 87 ? 25.636 5.319 -32.534 1.00 79.00 87 GLU A O 1
ATOM 714 N N . SER A 1 88 ? 24.216 4.030 -31.366 1.00 73.12 88 SER A N 1
ATOM 715 C CA . SER A 1 88 ? 23.732 3.252 -32.515 1.00 73.12 88 SER A CA 1
ATOM 716 C C . SER A 1 88 ? 22.632 3.938 -33.337 1.00 73.12 88 SER A C 1
ATOM 718 O O . SER A 1 88 ? 22.317 3.472 -34.427 1.00 73.12 88 SER A O 1
ATOM 720 N N . TRP A 1 89 ? 22.054 5.048 -32.855 1.00 72.69 89 TRP A N 1
ATOM 721 C CA . TRP A 1 89 ? 20.939 5.737 -33.528 1.00 72.69 89 TRP A CA 1
ATOM 722 C C . TRP A 1 89 ? 21.348 6.523 -34.774 1.00 72.69 89 TRP A C 1
ATOM 724 O O . TRP A 1 89 ? 20.499 6.803 -35.607 1.00 72.69 89 TRP A O 1
ATOM 734 N N . ASN A 1 90 ? 22.631 6.860 -34.924 1.00 69.38 90 ASN A N 1
ATOM 735 C CA . ASN A 1 90 ? 23.140 7.550 -36.115 1.00 69.38 90 ASN A CA 1
ATOM 736 C C . ASN A 1 90 ? 23.501 6.580 -37.261 1.00 69.38 90 ASN A C 1
ATOM 738 O O . ASN A 1 90 ? 24.153 6.982 -38.225 1.00 69.38 90 ASN A O 1
ATOM 742 N N . GLY A 1 91 ? 23.151 5.295 -37.133 1.00 70.06 91 GLY A N 1
ATOM 743 C CA . GLY A 1 91 ? 23.288 4.313 -38.206 1.00 70.06 91 GLY A CA 1
ATOM 744 C C . GLY A 1 91 ? 22.289 4.560 -39.344 1.00 70.06 91 GLY A C 1
ATOM 745 O O . GLY A 1 91 ? 21.353 5.338 -39.174 1.00 70.06 91 GLY A O 1
ATOM 746 N N . PRO A 1 92 ? 22.477 3.926 -40.516 1.00 67.38 92 PRO A N 1
ATOM 747 C CA . PRO A 1 92 ? 21.492 3.994 -41.595 1.00 67.38 92 PRO A CA 1
ATOM 748 C C . PRO A 1 92 ? 20.120 3.555 -41.071 1.00 67.38 92 PRO A C 1
ATOM 750 O O . PRO A 1 92 ? 20.053 2.559 -40.350 1.00 67.38 92 PRO A O 1
ATOM 753 N N . ASP A 1 93 ? 19.065 4.303 -41.419 1.00 64.50 93 ASP A N 1
ATOM 754 C CA . ASP A 1 93 ? 17.688 4.008 -41.012 1.00 64.50 93 ASP A CA 1
ATOM 755 C C . ASP A 1 93 ? 17.355 2.556 -41.359 1.00 64.50 93 ASP A C 1
ATOM 757 O O . ASP A 1 93 ? 17.187 2.187 -42.526 1.00 64.50 93 ASP A O 1
ATOM 761 N N . ASP A 1 94 ? 17.274 1.723 -40.326 1.00 62.97 94 ASP A N 1
ATOM 762 C CA . ASP A 1 94 ? 16.682 0.408 -40.453 1.00 62.97 94 ASP A CA 1
ATOM 763 C C . ASP A 1 94 ? 15.185 0.677 -40.602 1.00 62.97 94 ASP A C 1
ATOM 765 O O . ASP A 1 94 ? 14.543 1.188 -39.683 1.00 62.97 94 ASP A O 1
ATOM 769 N N . ASN A 1 95 ? 14.633 0.422 -41.789 1.00 65.44 95 ASN A N 1
ATOM 770 C CA . ASN A 1 95 ? 13.248 0.738 -42.174 1.00 65.44 95 ASN A CA 1
ATOM 771 C C . ASN A 1 95 ? 12.213 -0.133 -41.415 1.00 65.44 95 ASN A C 1
ATOM 773 O O . ASN A 1 95 ? 11.107 -0.400 -41.890 1.00 65.44 95 ASN A O 1
ATOM 777 N N . ASP A 1 96 ? 12.605 -0.637 -40.248 1.00 68.75 96 ASP A N 1
ATOM 778 C CA . ASP A 1 96 ? 11.908 -1.592 -39.422 1.00 68.75 96 ASP A CA 1
ATOM 779 C C . ASP A 1 96 ? 11.014 -0.829 -38.439 1.00 68.75 96 ASP A C 1
ATOM 781 O O . ASP A 1 96 ? 11.467 -0.097 -37.561 1.00 68.75 96 ASP A O 1
ATOM 785 N N . SER A 1 97 ? 9.697 -0.998 -38.570 1.00 75.50 97 SER A N 1
ATOM 786 C CA . SER A 1 97 ? 8.687 -0.297 -37.753 1.00 75.50 97 SER A CA 1
ATOM 787 C C . SER A 1 97 ? 8.630 -0.783 -36.292 1.00 75.50 97 SER A C 1
ATOM 789 O O . SER A 1 97 ? 7.622 -0.620 -35.601 1.00 75.50 97 SER A O 1
ATOM 791 N N . GLN A 1 98 ? 9.677 -1.456 -35.817 1.00 80.56 98 GLN A N 1
ATOM 792 C CA . GLN A 1 98 ? 9.719 -2.118 -34.523 1.00 80.56 98 GLN A CA 1
ATOM 793 C C . GLN A 1 98 ? 10.175 -1.170 -33.403 1.00 80.56 98 GLN A C 1
ATOM 795 O O . GLN A 1 98 ? 11.089 -0.370 -33.590 1.00 80.56 98 GLN A O 1
ATOM 800 N N . PRO A 1 99 ? 9.619 -1.297 -32.180 1.00 80.69 99 PRO A N 1
ATOM 801 C CA . PRO A 1 99 ? 10.114 -0.547 -31.033 1.00 80.69 99 PRO A CA 1
ATOM 802 C C . PRO A 1 99 ? 11.583 -0.876 -30.746 1.00 80.69 99 PRO A C 1
ATOM 804 O O . PRO A 1 99 ? 11.989 -2.044 -30.829 1.00 80.69 99 PRO A O 1
ATOM 807 N N . SER A 1 100 ? 12.346 0.134 -30.320 1.00 78.69 100 SER A N 1
ATOM 808 C CA . SER A 1 100 ? 13.755 -0.031 -29.955 1.00 78.69 100 SER A CA 1
ATOM 809 C C . SER A 1 100 ? 13.945 -1.090 -28.861 1.00 78.69 100 SER A C 1
ATOM 811 O O . SER A 1 100 ? 13.070 -1.318 -28.018 1.00 78.69 100 SER A O 1
ATOM 813 N N . LEU A 1 101 ? 15.119 -1.731 -28.827 1.00 78.94 101 LEU A N 1
ATOM 814 C CA . LEU A 1 101 ? 15.463 -2.697 -27.772 1.00 78.94 101 LEU A CA 1
ATOM 815 C C . LEU A 1 101 ? 15.354 -2.081 -26.370 1.00 78.94 101 LEU A C 1
ATOM 817 O O . LEU A 1 101 ? 14.930 -2.755 -25.431 1.00 78.94 101 LEU A O 1
ATOM 821 N N . PHE A 1 102 ? 15.669 -0.789 -26.246 1.00 80.12 102 PHE A N 1
ATOM 822 C CA . PHE A 1 102 ? 15.457 -0.020 -25.024 1.00 80.12 102 PHE A CA 1
ATOM 823 C C . PHE A 1 102 ? 13.978 0.016 -24.622 1.00 80.12 102 PHE A C 1
ATOM 825 O O . PHE A 1 102 ? 13.642 -0.357 -23.496 1.00 80.12 102 PHE A O 1
ATOM 832 N N . ALA A 1 103 ? 13.095 0.410 -25.547 1.00 81.88 103 ALA A N 1
ATOM 833 C CA . ALA A 1 103 ? 11.657 0.463 -25.300 1.00 81.88 103 ALA A CA 1
ATOM 834 C C . ALA A 1 103 ? 11.123 -0.920 -24.899 1.00 81.88 103 ALA A C 1
ATOM 836 O O . ALA A 1 103 ? 10.462 -1.051 -23.872 1.00 81.88 103 ALA A O 1
ATOM 837 N N . LYS A 1 104 ? 11.512 -1.977 -25.627 1.00 85.06 104 LYS A N 1
ATOM 838 C CA . LYS A 1 104 ? 11.150 -3.370 -25.309 1.00 85.06 104 LYS A CA 1
ATOM 839 C C . LYS A 1 104 ? 11.608 -3.784 -23.902 1.00 85.06 104 LYS A C 1
ATOM 841 O O . LYS A 1 104 ? 10.847 -4.432 -23.182 1.00 85.06 104 LYS A O 1
ATOM 846 N N . ALA A 1 105 ? 12.820 -3.409 -23.486 1.00 82.19 105 ALA A N 1
ATOM 847 C CA . ALA A 1 105 ? 13.358 -3.733 -22.163 1.00 82.19 105 ALA A CA 1
ATOM 848 C C . ALA A 1 105 ? 12.611 -3.015 -21.027 1.00 82.19 105 ALA A C 1
ATOM 850 O O . ALA A 1 105 ? 12.211 -3.661 -20.057 1.00 82.19 105 ALA A O 1
ATOM 851 N N . VAL A 1 106 ? 12.372 -1.706 -21.165 1.00 81.19 106 VAL A N 1
ATOM 852 C CA . VAL A 1 106 ? 11.624 -0.918 -20.172 1.00 81.19 106 VAL A CA 1
ATOM 853 C C . VAL A 1 106 ? 10.187 -1.424 -20.057 1.00 81.19 106 VAL A C 1
ATOM 855 O O . VAL A 1 106 ? 9.724 -1.701 -18.949 1.00 81.19 106 VAL A O 1
ATOM 858 N N . THR A 1 107 ? 9.502 -1.634 -21.187 1.00 86.06 107 THR A N 1
ATOM 859 C CA . THR A 1 107 ? 8.142 -2.185 -21.201 1.00 86.06 107 THR A CA 1
ATOM 860 C C . THR A 1 107 ? 8.095 -3.543 -20.509 1.00 86.06 107 THR A C 1
ATOM 862 O O . THR A 1 107 ? 7.245 -3.751 -19.648 1.00 86.06 107 THR A O 1
ATOM 865 N N . LYS A 1 108 ? 9.040 -4.451 -20.793 1.00 86.88 108 LYS A N 1
ATOM 866 C CA . LYS A 1 108 ? 9.092 -5.775 -20.155 1.00 86.88 108 LYS A CA 1
ATOM 867 C C . LYS A 1 108 ? 9.146 -5.689 -18.628 1.00 86.88 108 LYS A C 1
ATOM 869 O O . LYS A 1 108 ? 8.463 -6.460 -17.954 1.00 86.88 108 LYS A O 1
ATOM 874 N N . GLU A 1 109 ? 9.938 -4.777 -18.070 1.00 80.00 109 GLU A N 1
ATOM 875 C CA . GLU A 1 109 ? 10.048 -4.626 -16.617 1.00 80.00 109 GLU A CA 1
ATOM 876 C C . GLU A 1 109 ? 8.803 -4.005 -15.981 1.00 80.00 109 GLU A C 1
ATOM 878 O O . GLU A 1 109 ? 8.333 -4.511 -14.956 1.00 80.00 109 GLU A O 1
ATOM 883 N N . VAL A 1 110 ? 8.240 -2.964 -16.603 1.00 82.19 110 VAL A N 1
ATOM 884 C CA . VAL A 1 110 ? 6.991 -2.332 -16.150 1.00 82.19 110 VAL A CA 1
ATOM 885 C C . VAL A 1 110 ? 5.845 -3.346 -16.188 1.00 82.19 110 VAL A C 1
ATOM 887 O O . VAL A 1 110 ? 5.146 -3.518 -15.189 1.00 82.19 110 VAL A O 1
ATOM 890 N N . THR A 1 111 ? 5.703 -4.098 -17.285 1.00 88.31 111 THR A N 1
ATOM 891 C CA . THR A 1 111 ? 4.690 -5.154 -17.426 1.00 88.31 111 THR A CA 1
ATOM 892 C C . THR A 1 111 ? 4.888 -6.269 -16.403 1.00 88.31 111 THR A C 1
ATOM 894 O O . THR A 1 111 ? 3.918 -6.730 -15.803 1.00 88.31 111 THR A O 1
ATOM 897 N N . TYR A 1 112 ? 6.130 -6.704 -16.165 1.00 85.25 112 TYR A N 1
ATOM 898 C CA . TYR A 1 112 ? 6.415 -7.741 -15.173 1.00 85.25 112 TYR A CA 1
ATOM 899 C C . TYR A 1 112 ? 5.968 -7.320 -13.774 1.00 85.25 112 TYR A C 1
ATOM 901 O O . TYR A 1 112 ? 5.345 -8.112 -13.063 1.00 85.25 112 TYR A O 1
ATOM 909 N N . LEU A 1 113 ? 6.265 -6.082 -13.382 1.00 78.44 113 LEU A N 1
ATOM 910 C CA . LEU A 1 113 ? 5.869 -5.582 -12.078 1.00 78.44 113 LEU A CA 1
ATOM 911 C C . LEU A 1 113 ? 4.359 -5.377 -11.980 1.00 78.44 113 LEU A C 1
ATOM 913 O O . LEU A 1 113 ? 3.765 -5.841 -11.010 1.00 78.44 113 LEU A O 1
ATOM 917 N N . HIS A 1 114 ? 3.742 -4.740 -12.978 1.00 87.25 114 HIS A N 1
ATOM 918 C CA . HIS A 1 114 ? 2.293 -4.562 -13.021 1.00 87.25 114 HIS A CA 1
ATOM 919 C C . HIS A 1 114 ? 1.582 -5.909 -12.875 1.00 87.25 114 HIS A C 1
ATOM 921 O O . HIS A 1 114 ? 0.679 -6.046 -12.058 1.00 87.25 114 HIS A O 1
ATOM 927 N N . ARG A 1 115 ? 2.043 -6.947 -13.585 1.00 89.62 115 ARG A N 1
ATOM 928 C CA . ARG A 1 115 ? 1.506 -8.310 -13.473 1.00 89.62 115 ARG A CA 1
ATOM 929 C C . ARG A 1 115 ? 1.596 -8.875 -12.053 1.00 89.62 115 ARG A C 1
ATOM 931 O O . ARG A 1 115 ? 0.684 -9.567 -11.630 1.00 89.62 115 ARG A O 1
ATOM 938 N N . ILE A 1 116 ? 2.679 -8.612 -11.321 1.00 84.81 116 ILE A N 1
ATOM 939 C CA . ILE A 1 116 ? 2.817 -9.082 -9.932 1.00 84.81 116 ILE A CA 1
ATOM 940 C C . ILE A 1 116 ? 1.904 -8.294 -8.996 1.00 84.81 116 ILE A C 1
ATOM 942 O O . ILE A 1 116 ? 1.247 -8.887 -8.147 1.00 84.81 116 ILE A O 1
ATOM 946 N N . LEU A 1 117 ? 1.887 -6.967 -9.1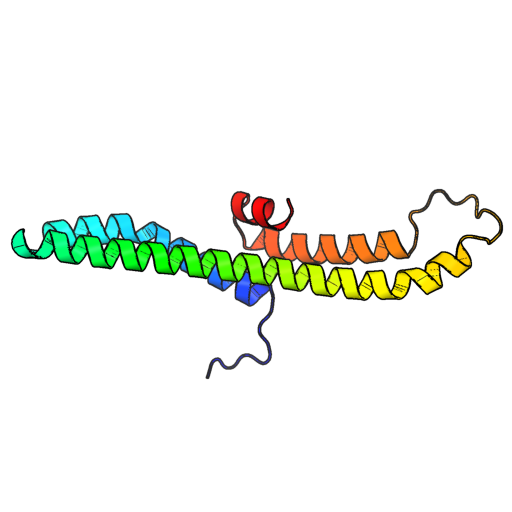23 1.00 84.69 117 LEU A N 1
ATOM 947 C CA . LEU A 1 117 ? 1.152 -6.102 -8.207 1.00 84.69 117 LEU A CA 1
ATOM 948 C C . LEU A 1 117 ? -0.360 -6.182 -8.430 1.00 84.69 117 LEU A C 1
ATOM 950 O O . LEU A 1 117 ? -1.091 -6.261 -7.454 1.00 84.69 117 LEU A O 1
ATOM 954 N N . SER A 1 118 ? -0.824 -6.261 -9.679 1.00 91.19 118 SER A N 1
ATOM 955 C CA . SER A 1 118 ? -2.253 -6.404 -10.021 1.00 91.19 118 SER A CA 1
ATOM 956 C C . SER A 1 118 ? -2.894 -7.692 -9.501 1.00 91.19 118 SER A C 1
ATOM 958 O O . SER A 1 118 ? -4.104 -7.746 -9.330 1.00 91.19 118 SER A O 1
ATOM 960 N N . GLN A 1 119 ? -2.098 -8.726 -9.221 1.00 88.69 119 GLN A N 1
ATOM 961 C CA . GLN A 1 119 ? -2.587 -9.966 -8.611 1.00 88.69 119 GLN A CA 1
ATOM 962 C C . GLN A 1 119 ? -2.799 -9.856 -7.096 1.00 88.69 119 GLN A C 1
ATOM 964 O O . GLN A 1 119 ? -3.335 -10.785 -6.496 1.00 88.69 119 GLN A O 1
ATOM 969 N N . ILE A 1 120 ? -2.307 -8.787 -6.463 1.00 86.50 120 ILE A N 1
ATOM 970 C CA . ILE A 1 120 ? -2.222 -8.679 -5.001 1.00 86.50 120 ILE A CA 1
ATOM 971 C C . ILE A 1 120 ? -2.902 -7.409 -4.494 1.00 86.50 120 ILE A C 1
ATOM 973 O O . ILE A 1 120 ? -3.575 -7.453 -3.473 1.00 86.50 120 ILE A O 1
ATOM 977 N N . LEU A 1 121 ? -2.689 -6.280 -5.164 1.00 87.50 121 LEU A N 1
ATOM 978 C CA . LEU A 1 121 ? -3.189 -4.978 -4.745 1.00 87.50 121 LEU A CA 1
ATOM 979 C C . LEU A 1 121 ? -4.590 -4.716 -5.289 1.00 87.50 121 LEU A C 1
ATOM 981 O O . LEU A 1 121 ? -4.957 -5.196 -6.361 1.00 87.50 121 LEU A O 1
ATOM 985 N N . LEU A 1 122 ? -5.341 -3.892 -4.562 1.00 88.94 122 LEU A N 1
ATOM 986 C CA . LEU A 1 122 ? -6.603 -3.347 -5.043 1.00 88.94 122 LEU A CA 1
ATOM 987 C C . LEU A 1 122 ? -6.348 -2.383 -6.205 1.00 88.94 122 LEU A C 1
ATOM 989 O O . LEU A 1 122 ? -5.288 -1.760 -6.293 1.00 88.94 122 LEU A O 1
ATOM 993 N N . GLU A 1 123 ? -7.345 -2.217 -7.072 1.00 88.75 123 GLU A N 1
ATOM 994 C CA . GLU A 1 123 ? -7.228 -1.367 -8.262 1.00 88.75 123 GLU A CA 1
ATOM 995 C C . GLU A 1 123 ? -6.829 0.075 -7.917 1.00 88.75 123 GLU A C 1
ATOM 997 O O . GLU A 1 123 ? -5.959 0.643 -8.570 1.00 88.75 123 GLU A O 1
ATOM 1002 N N . VAL A 1 124 ? -7.391 0.643 -6.847 1.00 86.81 124 VAL A N 1
ATOM 1003 C CA . VAL A 1 124 ? -7.067 2.003 -6.387 1.00 86.81 124 VAL A CA 1
ATOM 1004 C C . VAL A 1 124 ? -5.600 2.154 -5.970 1.00 86.81 124 VAL A C 1
ATOM 1006 O O . VAL A 1 124 ? -4.959 3.148 -6.307 1.00 86.81 124 VAL A O 1
ATOM 1009 N N . ASP A 1 125 ? -5.045 1.154 -5.283 1.00 85.62 125 ASP A N 1
ATOM 1010 C CA . ASP A 1 125 ? -3.652 1.168 -4.832 1.00 85.62 125 ASP A CA 1
ATOM 1011 C C . ASP A 1 125 ? -2.705 0.957 -6.016 1.00 85.62 125 ASP A C 1
ATOM 1013 O O . ASP A 1 125 ? -1.655 1.591 -6.115 1.00 85.62 125 ASP A O 1
ATOM 1017 N N . LEU A 1 126 ? -3.100 0.092 -6.953 1.00 87.31 126 LEU A N 1
ATOM 1018 C CA . LEU A 1 126 ? -2.366 -0.132 -8.189 1.00 87.31 126 LEU A CA 1
ATOM 1019 C C . LEU A 1 126 ? -2.315 1.149 -9.030 1.00 87.31 126 LEU A C 1
ATOM 1021 O O . LEU A 1 126 ? -1.240 1.542 -9.477 1.00 87.31 126 LEU A O 1
ATOM 1025 N N . GLN A 1 127 ? -3.446 1.837 -9.188 1.00 87.25 127 GLN A N 1
ATOM 1026 C CA . GLN A 1 127 ? -3.496 3.131 -9.863 1.00 87.25 127 GLN A CA 1
ATOM 1027 C C . GLN A 1 127 ? -2.602 4.150 -9.159 1.00 87.25 127 GLN A C 1
ATOM 1029 O O . GLN A 1 127 ? -1.838 4.826 -9.832 1.00 87.25 127 GLN A O 1
ATOM 1034 N N . ALA A 1 128 ? -2.621 4.229 -7.825 1.00 84.38 128 ALA A N 1
ATOM 1035 C CA . ALA A 1 128 ? -1.765 5.155 -7.083 1.00 84.38 128 ALA A CA 1
ATOM 1036 C C . ALA A 1 128 ? -0.259 4.911 -7.306 1.00 84.38 128 ALA A C 1
ATOM 1038 O O . ALA A 1 128 ? 0.517 5.862 -7.302 1.00 84.38 128 ALA A O 1
ATOM 1039 N N . ILE A 1 129 ? 0.156 3.658 -7.519 1.00 81.75 129 ILE A N 1
ATOM 1040 C CA . ILE A 1 129 ? 1.560 3.289 -7.771 1.00 81.75 129 ILE A CA 1
ATOM 1041 C C . ILE A 1 129 ? 1.994 3.591 -9.215 1.00 81.75 129 ILE A C 1
ATOM 1043 O O . ILE A 1 129 ? 3.153 3.942 -9.433 1.00 81.75 129 ILE A O 1
ATOM 1047 N N . PHE A 1 130 ? 1.100 3.427 -10.196 1.00 82.81 130 PHE A N 1
ATOM 1048 C CA . PHE A 1 130 ? 1.406 3.553 -11.631 1.00 82.81 130 PHE A CA 1
ATOM 1049 C C . PHE A 1 130 ? 0.938 4.877 -12.268 1.00 82.81 130 PHE A C 1
ATOM 1051 O O . PHE A 1 130 ? 0.963 4.989 -13.495 1.00 82.81 130 PHE A O 1
ATOM 1058 N N . ARG A 1 131 ? 0.498 5.854 -11.466 1.00 75.69 131 ARG A N 1
ATOM 1059 C CA . ARG A 1 131 ? 0.056 7.173 -11.943 1.00 75.69 131 ARG A CA 1
ATOM 1060 C C . ARG A 1 131 ? 1.207 8.118 -12.266 1.00 75.69 131 ARG A C 1
ATOM 1062 O O . ARG A 1 131 ? 2.259 8.033 -11.597 1.00 75.69 131 ARG A O 1
#

Sequence (131 aa):
VSGLKSITSKHLALASQIISFVHSLIPDIRRVLFLKIPEARKHLLMSELDRVTQDYKVHRDEIHTKLVQIMRERLLANLRKLPQIVESWNGPDDNDSQPSLFAKAVTKEVTYLHRILSQILLEVDLQAIFR

Secondary structure (DSSP, 8-state):
----S---HHHHHHHHHHHHHHHHHHHHHHHHHHTTS-HHHHHHHHHHHHHHHHHHHHHHHHHHHHHHHHHHHHHHHHHTTHHHHHHGGGS------PPPHHHHHHHHHHHHHHHHHHTTS-HHHHHHHH-

Foldseek 3Di:
DPPDPDCDLLNLLQVLVVLVVVLVCLVVVLVVVVVPDDPVCNVVVVVVSVVSNVVSVVVSVVSLVVSLVVLVVVLVVLVVCVVVVVVCPPDDDPVDPDDDPSVVSNCVSVVVSLVSNVVRDDPVSSVVSVD

Organism: Aegilops tauschii subsp. strangulata (NCBI:txid200361)